Protein AF-D7J134-F1 (afdb_monomer_lite)

Radius of gyration: 15.85 Å; chains: 1; bounding box: 25×24×54 Å

pLDDT: mean 92.23, std 8.88, range [46.59, 97.62]

Foldseek 3Di:
DAWDADPNFTWDWDQDDEPQAGGIWIWGQDPVRATWIWGDDPPDIDTQDRGHHPVCVVVSVCCNRYCPPDNVVNVVVVVVVVCVVPVPPPD

Structure (mmCIF, N/CA/C/O backbone):
data_AF-D7J134-F1
#
_entry.id   AF-D7J134-F1
#
loop_
_atom_site.group_PDB
_atom_site.id
_atom_site.type_symbol
_atom_site.label_atom_id
_atom_site.label_alt_id
_atom_site.label_comp_id
_atom_site.label_asym_id
_atom_site.label_entity_id
_atom_site.label_seq_id
_atom_site.pdbx_PDB_ins_code
_atom_site.Cartn_x
_atom_site.Cartn_y
_atom_site.Cartn_z
_atom_site.occupancy
_atom_site.B_iso_or_equiv
_atom_site.auth_seq_id
_atom_site.auth_comp_id
_atom_site.auth_asym_id
_atom_site.auth_atom_id
_atom_site.pdbx_PDB_model_num
ATOM 1 N N . MET A 1 1 ? -10.886 -7.101 -4.087 1.00 84.44 1 MET A N 1
ATOM 2 C CA . MET A 1 1 ? -10.902 -6.499 -2.739 1.00 84.44 1 MET A CA 1
ATOM 3 C C . MET A 1 1 ? -11.479 -7.517 -1.772 1.00 84.44 1 MET A C 1
ATOM 5 O O . MET A 1 1 ? -12.399 -8.222 -2.168 1.00 84.44 1 MET A O 1
ATOM 9 N N . ILE A 1 2 ? -10.929 -7.631 -0.566 1.00 92.69 2 ILE A N 1
ATOM 10 C CA . ILE A 1 2 ? -11.447 -8.502 0.500 1.00 92.69 2 ILE A CA 1
ATOM 11 C C . ILE A 1 2 ? -11.589 -7.702 1.794 1.00 92.69 2 ILE A C 1
ATOM 13 O O . ILE A 1 2 ? -10.747 -6.848 2.071 1.00 92.69 2 ILE A O 1
ATOM 17 N N . CYS A 1 3 ? -12.625 -7.986 2.580 1.00 92.94 3 CYS A N 1
ATOM 18 C CA . CYS A 1 3 ? -12.737 -7.466 3.942 1.00 92.94 3 CYS A CA 1
ATOM 19 C C . CYS A 1 3 ? -11.709 -8.161 4.839 1.00 92.94 3 CYS A C 1
ATOM 21 O O . CYS A 1 3 ? -11.441 -9.355 4.680 1.00 92.94 3 CYS A O 1
ATOM 23 N N . ALA A 1 4 ? -11.129 -7.417 5.770 1.00 92.94 4 ALA A N 1
ATOM 24 C CA . ALA A 1 4 ? -10.098 -7.900 6.668 1.00 92.94 4 ALA A CA 1
ATOM 25 C C . ALA A 1 4 ? -10.210 -7.231 8.042 1.00 92.94 4 ALA A C 1
ATOM 27 O O . ALA A 1 4 ? -10.904 -6.233 8.227 1.00 92.94 4 ALA A O 1
ATOM 28 N N . VAL A 1 5 ? -9.473 -7.786 8.998 1.00 94.00 5 VAL A N 1
ATOM 29 C CA . VAL A 1 5 ? -9.117 -7.108 10.242 1.00 94.00 5 VAL A CA 1
ATOM 30 C C . VAL A 1 5 ? -7.599 -6.980 10.251 1.00 94.00 5 VAL A C 1
ATOM 32 O O . VAL A 1 5 ? -6.894 -7.942 9.926 1.00 94.00 5 VAL A O 1
ATOM 35 N N . TYR A 1 6 ? -7.090 -5.795 10.567 1.00 92.19 6 TYR A N 1
ATOM 36 C CA . TYR A 1 6 ? -5.656 -5.523 10.647 1.00 92.19 6 TYR A CA 1
ATOM 37 C C . TYR A 1 6 ? -5.356 -4.847 11.979 1.00 92.19 6 TYR A C 1
ATOM 39 O O . TYR A 1 6 ? -5.931 -3.810 12.271 1.00 92.19 6 TYR A O 1
ATOM 47 N N . ASN A 1 7 ? -4.532 -5.475 12.823 1.00 91.56 7 ASN A N 1
ATOM 48 C CA . ASN A 1 7 ? -4.242 -5.005 14.186 1.00 91.56 7 ASN A CA 1
ATOM 49 C C . ASN A 1 7 ? -5.498 -4.649 15.013 1.00 91.56 7 ASN A C 1
ATOM 51 O O . ASN A 1 7 ? -5.495 -3.711 15.800 1.00 91.56 7 ASN A O 1
ATOM 55 N N . GLY A 1 8 ? -6.594 -5.394 14.826 1.00 93.69 8 GLY A N 1
ATOM 56 C CA . GLY A 1 8 ? -7.872 -5.141 15.503 1.00 93.69 8 GLY A CA 1
ATOM 57 C C . GLY A 1 8 ? -8.759 -4.075 14.848 1.00 93.69 8 GLY A C 1
ATOM 58 O O . GLY A 1 8 ? -9.907 -3.930 15.257 1.00 93.69 8 GLY A O 1
ATOM 59 N N . MET A 1 9 ? -8.284 -3.387 13.808 1.00 95.19 9 MET A N 1
ATOM 60 C CA . MET A 1 9 ? -9.053 -2.394 13.058 1.00 95.19 9 MET A CA 1
ATOM 61 C C . MET A 1 9 ? -9.830 -3.022 11.895 1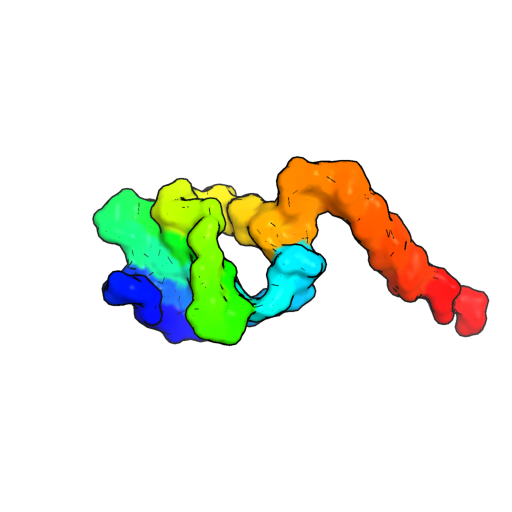.00 95.19 9 MET A C 1
ATOM 63 O O . MET A 1 9 ? -9.323 -3.950 11.246 1.00 95.19 9 MET A O 1
ATOM 67 N N . PRO A 1 10 ? -11.037 -2.514 11.585 1.00 95.62 10 PRO A N 1
ATOM 68 C CA . PRO A 1 10 ? -11.736 -2.872 10.362 1.00 95.62 10 PRO A CA 1
ATOM 69 C C . PRO A 1 10 ? -10.931 -2.388 9.156 1.00 95.62 10 PRO A C 1
ATOM 71 O O . PRO A 1 10 ? -10.498 -1.238 9.093 1.00 95.62 10 PRO A O 1
ATOM 74 N N . ALA A 1 11 ? -10.719 -3.278 8.194 1.00 96.19 11 ALA A N 1
ATOM 75 C CA . ALA A 1 11 ? -9.876 -2.994 7.049 1.00 96.19 11 ALA A CA 1
ATOM 76 C C . ALA A 1 11 ? -10.416 -3.639 5.774 1.00 96.19 11 ALA A C 1
ATOM 78 O O . ALA A 1 11 ? -11.194 -4.598 5.798 1.00 96.19 11 ALA A O 1
ATOM 79 N N . PHE A 1 12 ? -9.923 -3.168 4.637 1.00 95.69 12 PHE A N 1
ATOM 80 C CA . PHE A 1 12 ? -9.992 -3.918 3.392 1.00 95.69 12 PHE A CA 1
ATOM 81 C C . PHE A 1 12 ? -8.596 -4.109 2.810 1.00 95.69 12 PHE A C 1
ATOM 83 O O . PHE A 1 12 ? -7.668 -3.343 3.070 1.00 95.69 12 PHE A O 1
ATOM 90 N N . ARG A 1 13 ? -8.446 -5.162 2.003 1.00 95.88 13 ARG A N 1
ATOM 91 C CA . ARG A 1 13 ? -7.226 -5.416 1.236 1.00 95.88 13 ARG A CA 1
ATOM 92 C C . ARG A 1 13 ? -7.507 -5.467 -0.251 1.00 95.88 13 ARG A C 1
ATOM 94 O O . ARG A 1 13 ? -8.467 -6.103 -0.705 1.00 95.88 13 ARG A O 1
ATOM 101 N N . ILE A 1 14 ? -6.621 -4.853 -1.020 1.00 95.81 14 ILE A N 1
ATOM 102 C CA . ILE A 1 14 ? -6.629 -4.884 -2.481 1.00 95.81 14 ILE A CA 1
ATOM 103 C C . ILE A 1 14 ? -5.315 -5.502 -2.938 1.00 95.81 14 ILE A C 1
ATOM 105 O O . ILE A 1 14 ? -4.249 -5.100 -2.485 1.00 95.81 14 ILE A O 1
ATOM 109 N N . LYS A 1 15 ? -5.393 -6.511 -3.811 1.00 96.19 15 LYS A N 1
ATOM 110 C CA . LYS A 1 15 ? -4.206 -7.060 -4.467 1.00 96.19 15 LYS A CA 1
ATOM 111 C C . LYS A 1 15 ? -3.830 -6.137 -5.621 1.00 96.19 15 LYS A C 1
ATOM 113 O O . LYS A 1 15 ? -4.687 -5.864 -6.460 1.00 96.19 15 LYS A O 1
ATOM 118 N N . VAL A 1 16 ? -2.583 -5.690 -5.657 1.00 96.06 16 VAL A N 1
ATOM 119 C CA . VAL A 1 16 ? -2.041 -4.779 -6.671 1.00 96.06 16 VAL A CA 1
ATOM 120 C C . VAL A 1 16 ? -0.784 -5.373 -7.301 1.00 96.06 16 VAL A C 1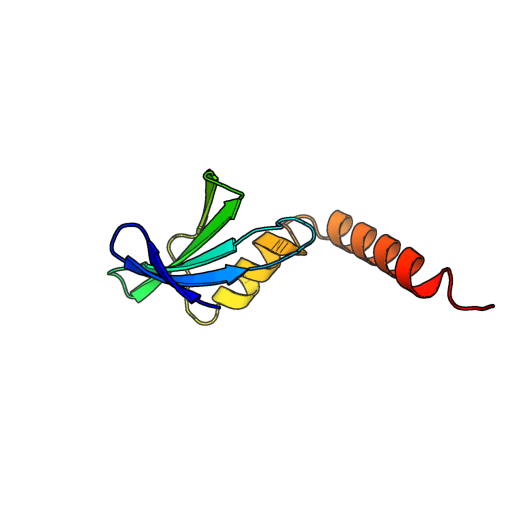
ATOM 122 O O . VAL A 1 16 ? -0.141 -6.256 -6.729 1.00 96.06 16 VAL A O 1
ATOM 125 N N . ASN A 1 17 ? -0.454 -4.890 -8.492 1.00 95.19 17 ASN A N 1
ATOM 126 C CA . ASN A 1 17 ? 0.762 -5.236 -9.219 1.00 95.19 17 ASN A CA 1
ATOM 127 C C . ASN A 1 17 ? 1.339 -3.959 -9.840 1.00 95.19 17 ASN A C 1
ATOM 129 O O . ASN A 1 17 ? 1.365 -3.831 -11.062 1.00 95.19 17 ASN A O 1
ATOM 133 N N . GLY A 1 18 ? 1.666 -2.994 -8.979 1.00 94.62 18 GLY A N 1
ATOM 134 C CA . GLY A 1 18 ? 2.278 -1.734 -9.383 1.00 94.62 18 GLY A CA 1
ATOM 135 C C . GLY A 1 18 ? 3.780 -1.888 -9.595 1.00 94.62 18 GLY A C 1
ATOM 136 O O . GLY A 1 18 ? 4.373 -2.904 -9.217 1.00 94.62 18 GLY A O 1
ATOM 137 N N . TRP A 1 19 ? 4.390 -0.874 -10.201 1.00 93.88 19 TRP A N 1
ATOM 138 C CA . TRP A 1 19 ? 5.826 -0.853 -10.473 1.00 93.88 19 TRP A CA 1
ATOM 139 C C . TRP A 1 19 ? 6.675 -0.961 -9.197 1.00 93.88 19 TRP A C 1
ATOM 141 O O . TRP A 1 19 ? 7.624 -1.747 -9.160 1.00 93.88 19 TRP A O 1
ATOM 151 N N . LEU A 1 20 ? 6.315 -0.222 -8.144 1.00 95.50 20 LEU A N 1
ATOM 152 C CA . LEU A 1 20 ? 7.061 -0.177 -6.882 1.00 95.50 20 LEU A CA 1
ATOM 153 C C . LEU A 1 20 ? 6.619 -1.261 -5.896 1.00 95.50 20 LEU A C 1
ATOM 155 O O . LEU A 1 20 ? 7.405 -1.685 -5.048 1.00 95.50 20 LEU A O 1
ATOM 159 N N . HIS A 1 21 ? 5.371 -1.730 -6.001 1.00 95.94 21 HIS A N 1
ATOM 160 C CA . HIS A 1 21 ? 4.833 -2.758 -5.112 1.00 95.94 21 HIS A CA 1
ATOM 161 C C . HIS A 1 21 ? 3.894 -3.736 -5.819 1.00 95.94 21 HIS A C 1
ATOM 163 O O . HIS A 1 21 ? 2.825 -3.373 -6.318 1.00 95.94 21 HIS A O 1
ATOM 169 N N . ALA A 1 22 ? 4.245 -5.020 -5.737 1.00 95.56 22 ALA A N 1
ATOM 170 C CA . ALA A 1 22 ? 3.375 -6.137 -6.077 1.00 95.56 22 ALA A CA 1
ATOM 171 C C . ALA A 1 22 ? 3.042 -6.935 -4.809 1.00 95.56 22 ALA A C 1
ATOM 173 O O . ALA A 1 22 ? 3.921 -7.472 -4.125 1.00 95.56 22 ALA A O 1
ATOM 174 N N . GLY A 1 23 ? 1.754 -7.025 -4.483 1.00 95.62 23 GLY A N 1
ATOM 175 C CA . GLY A 1 23 ? 1.308 -7.594 -3.217 1.00 95.62 23 GLY A CA 1
ATOM 176 C C . GLY A 1 23 ? -0.075 -7.103 -2.825 1.00 95.62 23 GLY A C 1
ATOM 177 O O . GLY A 1 23 ? -0.946 -6.930 -3.677 1.00 95.62 23 GLY A O 1
ATOM 178 N N . TYR A 1 24 ? -0.288 -6.896 -1.530 1.00 96.50 24 TYR A N 1
ATOM 179 C CA . TYR A 1 24 ? -1.522 -6.302 -1.027 1.00 96.50 24 TYR A CA 1
ATOM 180 C C . TYR A 1 24 ? -1.276 -4.888 -0.517 1.00 96.50 24 TYR A C 1
ATOM 182 O O . TYR A 1 24 ? -0.251 -4.617 0.102 1.00 96.50 24 TYR A O 1
ATOM 190 N N . VAL A 1 25 ? -2.252 -4.018 -0.743 1.00 97.50 25 VAL A N 1
ATOM 191 C CA . VAL A 1 25 ? -2.446 -2.778 0.007 1.00 97.50 25 VAL A CA 1
ATOM 192 C C . VAL A 1 25 ? -3.536 -3.059 1.033 1.00 97.50 25 VAL A C 1
ATOM 194 O O . VAL A 1 25 ? -4.603 -3.562 0.672 1.00 97.50 25 VAL A O 1
ATOM 197 N N . THR A 1 26 ? -3.258 -2.779 2.300 1.00 97.06 26 THR A N 1
ATOM 198 C CA . THR A 1 26 ? -4.230 -2.814 3.395 1.00 97.06 26 THR A CA 1
ATOM 199 C C . THR A 1 26 ? -4.574 -1.384 3.765 1.00 97.06 26 THR A C 1
ATOM 201 O O . THR A 1 26 ? -3.670 -0.591 4.011 1.00 97.06 26 THR A O 1
ATOM 204 N N . VAL A 1 27 ? -5.868 -1.082 3.805 1.00 97.06 27 VAL A N 1
ATOM 205 C CA . VAL A 1 27 ? -6.401 0.194 4.285 1.00 97.06 27 VAL A CA 1
ATOM 206 C C . VAL A 1 27 ? -7.257 -0.119 5.503 1.00 97.06 27 VAL A C 1
ATOM 208 O O . VAL A 1 27 ? -8.245 -0.849 5.381 1.00 97.06 27 VAL A O 1
ATOM 211 N N . ALA A 1 28 ? -6.842 0.360 6.670 1.00 96.88 28 ALA A N 1
ATOM 212 C CA . ALA A 1 28 ? -7.504 0.122 7.948 1.00 96.88 28 ALA A CA 1
ATOM 213 C C . ALA A 1 28 ? -8.055 1.435 8.505 1.00 96.88 28 ALA A C 1
ATOM 215 O O . ALA A 1 28 ? -7.368 2.445 8.455 1.00 96.88 28 ALA A O 1
ATOM 216 N N . LEU A 1 29 ? -9.285 1.433 9.015 1.00 96.31 29 LEU A N 1
ATOM 217 C CA . LEU A 1 29 ? -9.871 2.607 9.663 1.00 96.31 29 LEU A CA 1
ATOM 218 C C . LEU A 1 29 ? -9.466 2.616 11.140 1.00 96.31 29 LEU A C 1
ATOM 220 O O . LEU A 1 29 ? -9.820 1.691 11.880 1.00 96.31 29 LEU A O 1
ATOM 224 N N . ASN A 1 30 ? -8.729 3.645 11.553 1.00 92.5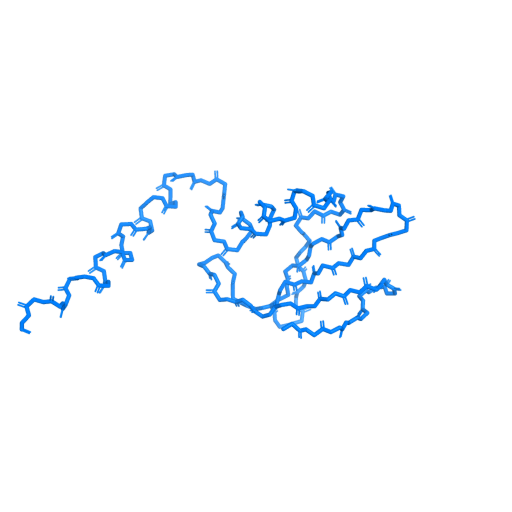6 30 ASN A N 1
ATOM 225 C CA . ASN A 1 30 ? -8.279 3.796 12.930 1.00 92.56 30 ASN A CA 1
ATOM 226 C C . ASN A 1 30 ? -9.368 4.415 13.826 1.00 92.56 30 ASN A C 1
ATOM 228 O O . ASN A 1 30 ? -10.440 4.822 13.376 1.00 92.56 30 ASN A O 1
ATOM 232 N N . GLY A 1 31 ? -9.105 4.465 15.133 1.00 88.25 31 GLY A N 1
ATOM 233 C CA . GLY A 1 31 ? -10.050 4.997 16.123 1.00 88.25 31 GLY A CA 1
ATOM 234 C C . GLY A 1 31 ? -10.244 6.520 16.090 1.00 88.25 31 GLY A C 1
ATOM 235 O O . GLY A 1 31 ? -11.080 7.024 16.836 1.00 88.25 31 GLY A O 1
ATOM 236 N N . SER A 1 32 ? -9.486 7.233 15.253 1.00 89.75 32 SER A N 1
ATOM 237 C CA . SER A 1 32 ? -9.445 8.698 15.157 1.00 89.75 32 SER A CA 1
ATOM 238 C C . SER A 1 32 ? -10.044 9.234 13.848 1.00 89.75 32 SER A C 1
ATOM 240 O O . SER A 1 32 ? -9.833 10.400 13.536 1.00 89.75 32 SER A O 1
ATOM 242 N N . ASP A 1 33 ? -10.792 8.407 13.106 1.00 89.31 33 ASP A N 1
ATOM 243 C CA . ASP A 1 33 ? -11.413 8.730 11.803 1.00 89.31 33 ASP A CA 1
ATOM 244 C C . ASP A 1 33 ? -10.422 8.943 10.640 1.00 89.31 33 ASP A C 1
ATOM 246 O O . ASP A 1 33 ? -10.758 9.532 9.614 1.00 89.31 33 ASP A O 1
ATOM 250 N N . TYR A 1 34 ? -9.202 8.412 10.766 1.00 95.50 34 TYR A N 1
ATOM 251 C CA . TYR A 1 34 ? -8.224 8.364 9.679 1.00 95.50 34 TYR A CA 1
ATOM 252 C C . TYR A 1 34 ? -7.993 6.933 9.199 1.00 95.50 34 TYR A C 1
ATOM 254 O O . TYR A 1 34 ? -8.273 5.952 9.896 1.00 95.50 34 TYR A O 1
ATOM 262 N N . TYR A 1 35 ? -7.437 6.812 7.998 1.00 97.38 35 TYR A N 1
ATOM 263 C CA . TYR A 1 35 ? -7.018 5.533 7.452 1.00 97.38 35 TYR A CA 1
ATOM 264 C C . TYR A 1 35 ? -5.518 5.304 7.637 1.00 97.38 35 TYR A C 1
ATOM 266 O O . TYR A 1 35 ? -4.703 6.160 7.299 1.00 97.38 35 TYR A O 1
ATOM 274 N N . GLU A 1 36 ? -5.158 4.101 8.074 1.00 97.31 36 GLU A N 1
ATOM 275 C CA . GLU A 1 36 ? -3.795 3.585 8.014 1.00 97.31 36 GLU A CA 1
ATOM 276 C C . GLU A 1 36 ? -3.597 2.793 6.719 1.00 97.31 36 GLU A C 1
ATOM 278 O O . GLU A 1 36 ? -4.369 1.880 6.398 1.00 97.31 36 GLU A O 1
ATOM 283 N N . VAL A 1 37 ? -2.53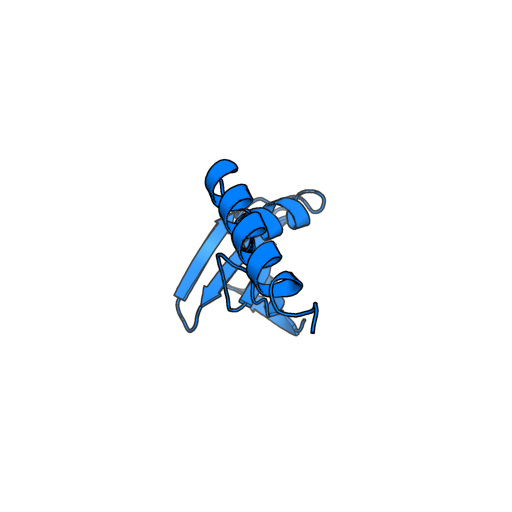6 3.116 5.981 1.00 97.62 37 VAL A N 1
ATOM 284 C CA . VAL A 1 37 ? -2.177 2.465 4.719 1.00 97.62 37 VAL A CA 1
ATOM 285 C C . VAL A 1 37 ? -0.890 1.670 4.896 1.00 97.62 37 VAL A C 1
ATOM 287 O O . VAL A 1 37 ? 0.164 2.208 5.238 1.00 97.62 37 VAL A O 1
ATOM 290 N N . CYS A 1 38 ? -0.964 0.371 4.611 1.00 96.94 38 CYS A N 1
ATOM 291 C CA . CYS A 1 38 ? 0.158 -0.553 4.727 1.00 96.94 38 CYS A CA 1
ATOM 292 C C . CYS A 1 38 ? 0.312 -1.423 3.472 1.00 96.94 38 CYS A C 1
ATOM 294 O O . CYS A 1 38 ? -0.660 -1.970 2.944 1.00 96.94 38 CYS A O 1
ATOM 296 N N . LEU A 1 39 ? 1.553 -1.593 3.016 1.00 97.00 39 LEU A N 1
ATOM 297 C CA . LEU A 1 39 ? 1.928 -2.509 1.946 1.00 97.00 39 LEU A CA 1
ATOM 298 C C . LEU A 1 39 ? 2.347 -3.854 2.542 1.00 97.00 39 LEU A C 1
ATOM 300 O O . LEU A 1 39 ? 3.255 -3.927 3.369 1.00 97.00 39 LEU A O 1
ATOM 304 N N . LEU A 1 40 ? 1.702 -4.931 2.100 1.00 93.81 40 LEU A N 1
ATOM 305 C CA . LEU A 1 40 ? 2.046 -6.298 2.479 1.00 93.81 40 LEU A CA 1
ATOM 306 C C . LEU A 1 40 ? 2.697 -7.026 1.305 1.00 93.81 40 LEU A C 1
ATOM 308 O O . LEU A 1 40 ? 2.079 -7.193 0.245 1.00 93.81 40 LEU A O 1
ATOM 312 N N . HIS A 1 41 ? 3.913 -7.519 1.527 1.00 86.88 41 HIS A N 1
ATOM 313 C CA . HIS A 1 41 ? 4.606 -8.438 0.630 1.00 86.88 41 HIS A CA 1
ATOM 314 C C . HIS A 1 41 ? 4.975 -9.712 1.400 1.00 86.88 41 HIS A C 1
ATOM 316 O O . HIS A 1 41 ? 5.879 -9.722 2.237 1.00 86.88 41 HIS A O 1
ATOM 322 N N . GLY A 1 42 ? 4.228 -10.794 1.162 1.00 83.25 42 GLY A N 1
ATOM 323 C CA . GLY A 1 42 ? 4.323 -12.000 1.987 1.00 83.25 42 GLY A CA 1
ATOM 324 C C . GLY A 1 42 ? 3.887 -11.720 3.428 1.00 83.25 42 GLY A C 1
ATOM 325 O O . GLY A 1 42 ? 2.743 -11.332 3.660 1.00 83.25 42 GLY A O 1
ATOM 326 N N . THR A 1 43 ? 4.792 -11.921 4.388 1.00 82.94 43 THR A N 1
ATOM 327 C CA . THR A 1 43 ? 4.574 -11.641 5.820 1.00 82.94 43 THR A CA 1
ATOM 328 C C . THR A 1 43 ? 5.085 -10.269 6.260 1.00 82.94 43 THR A C 1
ATOM 330 O O . THR A 1 43 ? 4.877 -9.891 7.410 1.00 82.94 43 THR A O 1
ATOM 333 N N . THR A 1 44 ? 5.772 -9.534 5.382 1.00 88.75 44 THR A N 1
ATOM 334 C CA . THR A 1 44 ? 6.364 -8.235 5.714 1.00 88.75 44 THR A CA 1
ATOM 335 C C . THR A 1 44 ? 5.352 -7.124 5.486 1.00 88.75 44 THR A C 1
ATOM 337 O O . THR A 1 44 ? 4.760 -7.032 4.408 1.00 88.75 44 THR A O 1
ATOM 340 N N . ALA A 1 45 ? 5.190 -6.280 6.503 1.00 91.75 45 ALA A N 1
ATOM 341 C CA . ALA A 1 45 ? 4.344 -5.099 6.488 1.00 91.75 45 ALA A CA 1
ATOM 342 C C . ALA A 1 45 ? 5.202 -3.831 6.466 1.00 91.75 45 ALA A C 1
ATOM 344 O O . ALA A 1 45 ? 6.084 -3.665 7.308 1.00 91.75 45 ALA A O 1
ATOM 345 N N . VAL A 1 46 ? 4.934 -2.942 5.510 1.00 94.88 46 VAL A N 1
ATOM 346 C CA . VAL A 1 46 ? 5.543 -1.610 5.415 1.00 94.88 46 VAL A CA 1
ATOM 347 C C . VAL A 1 46 ? 4.437 -0.575 5.575 1.00 94.88 46 VAL A C 1
ATOM 349 O O . VAL A 1 46 ? 3.492 -0.556 4.787 1.00 94.88 46 VAL A O 1
ATOM 352 N N . TYR A 1 47 ? 4.526 0.261 6.606 1.00 94.56 47 TYR A N 1
ATOM 353 C CA . TYR A 1 47 ? 3.570 1.345 6.834 1.00 94.56 47 TYR A CA 1
ATOM 354 C C . TYR A 1 47 ? 3.910 2.527 5.930 1.00 94.56 47 TYR A C 1
ATOM 356 O O . TYR A 1 47 ? 5.060 2.959 5.877 1.00 94.56 47 TYR A O 1
ATOM 364 N N . VAL A 1 48 ? 2.912 3.009 5.193 1.00 96.31 48 VAL A N 1
ATOM 365 C CA . VAL A 1 48 ? 3.042 4.154 4.283 1.00 96.31 48 VAL A CA 1
ATOM 366 C C . VAL A 1 48 ? 2.685 5.439 5.019 1.00 96.31 48 VAL A C 1
ATOM 368 O O . VAL A 1 48 ? 3.448 6.399 4.979 1.00 96.31 48 VAL A O 1
ATOM 371 N N . ASN A 1 49 ? 1.522 5.450 5.673 1.00 96.06 49 ASN A N 1
ATOM 372 C CA . ASN A 1 49 ? 1.021 6.548 6.492 1.00 96.06 49 ASN A CA 1
ATOM 373 C C . ASN A 1 49 ? -0.080 6.007 7.427 1.00 96.06 49 ASN A C 1
ATOM 375 O O . ASN A 1 49 ? -0.826 5.109 7.034 1.00 96.06 49 ASN A O 1
ATOM 379 N N . GLU A 1 50 ? -0.160 6.530 8.647 1.00 95.25 50 GLU A N 1
ATOM 380 C CA . GLU A 1 50 ? -1.128 6.144 9.683 1.00 95.25 50 GLU A CA 1
ATOM 381 C C . GLU A 1 50 ? -2.302 7.140 9.803 1.00 95.25 50 GLU A C 1
ATOM 383 O O . GLU A 1 50 ? -3.336 6.826 10.392 1.00 95.25 50 GLU A O 1
ATOM 388 N N . GLU A 1 51 ? -2.164 8.328 9.208 1.00 96.19 51 GLU A N 1
ATOM 389 C CA . GLU A 1 51 ? -3.149 9.409 9.242 1.00 96.19 51 GLU A CA 1
ATOM 390 C C . GLU A 1 51 ? -3.447 9.879 7.812 1.00 96.19 51 GLU A C 1
ATOM 392 O O . GLU A 1 51 ? -2.870 10.849 7.321 1.00 96.19 51 GLU A O 1
ATOM 397 N N . VAL A 1 52 ? -4.309 9.144 7.104 1.00 97.19 52 VAL A N 1
ATOM 398 C CA . VAL A 1 52 ? -4.722 9.477 5.730 1.00 97.19 52 VAL A CA 1
ATOM 399 C C . VAL A 1 52 ? -6.201 9.839 5.702 1.00 97.19 52 VAL A C 1
ATOM 401 O O . VAL A 1 52 ? -7.041 9.043 6.133 1.00 97.19 52 VAL A O 1
ATOM 404 N N . CYS A 1 53 ? -6.532 11.011 5.163 1.00 96.69 53 CYS A N 1
ATOM 405 C CA . CYS A 1 53 ? -7.918 11.407 4.924 1.00 96.69 53 CYS A CA 1
ATOM 406 C C . CYS A 1 53 ? -8.512 10.665 3.716 1.00 96.69 53 CYS A C 1
ATOM 408 O O . CYS A 1 53 ? -7.803 10.177 2.832 1.00 96.69 53 CYS A O 1
ATOM 410 N N . PHE A 1 54 ? -9.844 10.573 3.646 1.00 94.50 54 PHE A N 1
ATOM 411 C CA . PHE A 1 54 ? -10.517 9.825 2.574 1.00 94.50 54 PHE A CA 1
ATOM 412 C C . PHE A 1 54 ? -10.191 10.360 1.167 1.00 94.50 54 PHE A C 1
ATOM 414 O O . PHE A 1 54 ? -10.145 9.589 0.209 1.00 94.50 54 PHE A O 1
ATOM 421 N N . ASP A 1 55 ? -9.988 11.670 1.045 1.00 96.75 55 ASP A N 1
ATOM 422 C CA . ASP A 1 55 ? -9.679 12.390 -0.189 1.00 96.75 55 ASP A CA 1
ATOM 423 C C . ASP A 1 55 ? -8.203 12.270 -0.595 1.00 96.75 55 ASP A C 1
ATOM 425 O O . ASP A 1 55 ? -7.873 12.460 -1.763 1.00 96.75 55 ASP A O 1
ATOM 429 N N . GLU A 1 56 ? -7.333 11.860 0.328 1.00 97.44 56 GLU A N 1
ATOM 430 C CA . GLU A 1 56 ? -5.899 11.651 0.099 1.00 97.44 56 GLU A CA 1
ATOM 431 C C . GLU A 1 56 ? -5.549 10.191 -0.229 1.00 97.44 56 GLU A C 1
ATOM 433 O O . GLU A 1 56 ? -4.476 9.914 -0.771 1.00 97.44 56 GLU A O 1
ATOM 438 N N . LEU A 1 57 ? -6.441 9.240 0.082 1.00 96.12 57 LEU A N 1
ATOM 439 C CA . LEU A 1 57 ? -6.192 7.797 -0.054 1.00 96.12 57 LEU A CA 1
ATOM 440 C C . LEU A 1 57 ? -5.683 7.400 -1.442 1.00 96.12 57 LEU A C 1
ATOM 442 O O . LEU A 1 57 ? -4.750 6.603 -1.552 1.00 96.12 57 LEU A O 1
ATOM 446 N N . GLY A 1 58 ? -6.295 7.943 -2.497 1.00 96.31 58 GLY A N 1
ATOM 447 C CA . GLY A 1 58 ? -5.906 7.651 -3.876 1.00 96.31 58 GLY A CA 1
ATOM 448 C C . GLY A 1 58 ? -4.461 8.055 -4.156 1.00 96.31 58 GLY A C 1
ATOM 449 O O . GLY A 1 58 ? -3.674 7.232 -4.620 1.00 96.31 58 GLY A O 1
ATOM 450 N N . ASP A 1 59 ? -4.101 9.285 -3.792 1.00 97.00 59 ASP A N 1
ATOM 451 C CA . ASP A 1 59 ? -2.770 9.848 -4.020 1.00 97.00 59 ASP A CA 1
ATOM 452 C C . ASP A 1 59 ? -1.693 9.147 -3.186 1.00 97.00 59 ASP A C 1
ATOM 454 O O . ASP A 1 59 ? -0.588 8.902 -3.675 1.00 97.00 59 ASP A O 1
ATOM 458 N N . VAL A 1 60 ? -1.998 8.806 -1.929 1.00 97.44 60 VAL A N 1
ATOM 459 C CA . VAL A 1 60 ? -1.081 8.062 -1.052 1.00 97.44 60 VAL A CA 1
ATOM 460 C C . VAL A 1 60 ? -0.800 6.674 -1.625 1.00 97.44 60 VAL A C 1
ATOM 462 O O . VAL A 1 60 ? 0.360 6.263 -1.690 1.00 97.44 60 VAL A O 1
ATOM 465 N N . ILE A 1 61 ? -1.837 5.961 -2.070 1.00 97.19 61 ILE A N 1
ATOM 466 C CA . ILE A 1 61 ? -1.686 4.618 -2.639 1.00 97.19 61 ILE A CA 1
ATOM 467 C C . ILE A 1 61 ? -0.949 4.678 -3.979 1.00 97.19 61 ILE A C 1
ATOM 469 O O . ILE A 1 61 ? 0.011 3.931 -4.153 1.00 97.19 61 ILE A O 1
ATOM 473 N N . ASP A 1 62 ? -1.343 5.568 -4.895 1.00 96.62 62 ASP A N 1
ATOM 474 C CA . ASP A 1 62 ? -0.701 5.731 -6.208 1.00 96.62 62 ASP A CA 1
ATOM 475 C C . ASP A 1 62 ? 0.798 6.020 -6.066 1.00 96.62 62 ASP A C 1
ATOM 477 O O . ASP A 1 62 ? 1.641 5.359 -6.679 1.00 96.62 62 ASP A O 1
ATOM 481 N N . ARG A 1 63 ? 1.153 6.933 -5.155 1.00 96.88 63 ARG A N 1
ATOM 482 C CA . ARG A 1 63 ? 2.550 7.241 -4.845 1.00 96.88 63 ARG A CA 1
ATOM 483 C C . ARG A 1 63 ? 3.300 6.040 -4.282 1.00 96.88 63 ARG A C 1
ATOM 485 O O . ARG A 1 63 ? 4.451 5.828 -4.651 1.00 96.88 63 ARG A O 1
ATOM 492 N N . ALA A 1 64 ? 2.674 5.269 -3.399 1.00 96.75 64 ALA A N 1
ATOM 493 C CA . ALA A 1 64 ? 3.325 4.145 -2.737 1.00 96.75 64 ALA A CA 1
ATOM 494 C C . ALA A 1 64 ? 3.549 2.938 -3.661 1.00 96.75 64 ALA A C 1
ATOM 496 O O . ALA A 1 64 ? 4.513 2.201 -3.459 1.00 96.75 64 ALA A O 1
ATOM 497 N N . ILE A 1 65 ? 2.672 2.713 -4.646 1.00 96.56 65 ILE A N 1
ATOM 498 C CA . ILE A 1 65 ? 2.720 1.499 -5.478 1.00 96.56 65 ILE A CA 1
ATOM 499 C C . ILE A 1 65 ? 3.222 1.736 -6.902 1.00 96.56 65 ILE A C 1
ATOM 501 O O . ILE A 1 65 ? 3.695 0.783 -7.518 1.00 96.56 65 ILE A O 1
ATOM 505 N N . GLU A 1 66 ? 3.122 2.963 -7.418 1.00 94.88 66 GLU A N 1
ATOM 506 C CA . GLU A 1 66 ? 3.401 3.273 -8.822 1.00 94.88 66 GLU A CA 1
ATOM 507 C C . GLU A 1 66 ? 4.343 4.471 -8.965 1.00 94.88 66 GLU A C 1
ATOM 509 O O . GLU A 1 66 ? 5.443 4.318 -9.474 1.00 94.88 66 GLU A O 1
ATOM 514 N N . LYS A 1 67 ? 3.952 5.666 -8.512 1.00 93.19 67 LYS A N 1
ATOM 515 C CA . LYS A 1 67 ? 4.666 6.901 -8.880 1.00 93.19 67 LYS A CA 1
ATOM 516 C C . LYS A 1 67 ? 5.974 7.126 -8.115 1.00 93.19 67 LYS A C 1
ATOM 518 O O . LYS A 1 67 ? 6.917 7.686 -8.667 1.00 93.19 67 LYS A O 1
ATOM 523 N N . GLY A 1 68 ? 6.028 6.742 -6.842 1.00 92.69 68 GLY A N 1
ATOM 524 C CA . GLY A 1 68 ? 7.149 7.064 -5.960 1.00 92.69 68 GLY A CA 1
ATOM 525 C C . GLY A 1 68 ? 7.285 8.566 -5.696 1.00 92.69 68 GLY A C 1
ATOM 526 O O . GLY A 1 68 ? 6.375 9.359 -5.948 1.00 92.69 68 GLY A O 1
ATOM 527 N N . THR A 1 69 ? 8.427 8.973 -5.146 1.00 92.69 69 THR A N 1
ATOM 528 C CA . THR A 1 69 ? 8.728 10.383 -4.835 1.00 92.69 69 THR A CA 1
ATOM 529 C C . THR A 1 69 ? 9.638 11.056 -5.864 1.00 92.69 69 THR A C 1
ATOM 531 O O . THR A 1 69 ? 9.714 12.284 -5.873 1.00 92.69 69 THR A O 1
ATOM 534 N N . ASP A 1 70 ? 10.290 10.289 -6.746 1.00 94.75 70 ASP A N 1
ATOM 535 C CA . ASP A 1 70 ? 11.141 10.806 -7.823 1.00 94.75 70 ASP A CA 1
ATOM 536 C C . ASP A 1 70 ? 10.382 10.840 -9.159 1.00 94.75 70 ASP A C 1
ATOM 538 O O . ASP A 1 70 ? 10.166 9.829 -9.830 1.00 94.75 70 ASP A O 1
ATOM 542 N N . GLU A 1 71 ? 9.988 12.044 -9.575 1.00 93.19 71 GLU A N 1
ATOM 543 C CA . GLU A 1 71 ? 9.244 12.252 -10.818 1.00 93.19 71 GLU A CA 1
ATOM 544 C C . GLU A 1 71 ? 10.067 11.922 -12.076 1.00 93.19 71 GLU A C 1
ATOM 546 O O . GLU A 1 71 ? 9.503 11.511 -13.094 1.00 93.19 71 GLU A O 1
ATOM 551 N N . ASN A 1 72 ? 11.391 12.093 -12.035 1.00 95.50 72 ASN A N 1
ATOM 552 C CA . ASN A 1 72 ? 12.251 11.814 -13.184 1.00 95.50 72 ASN A CA 1
ATOM 553 C C . ASN A 1 72 ? 12.417 10.308 -13.382 1.00 95.50 72 ASN A C 1
ATOM 555 O O . ASN A 1 72 ? 12.380 9.831 -14.520 1.00 95.50 72 ASN A O 1
ATOM 559 N N . GLU A 1 73 ? 12.560 9.560 -12.287 1.00 94.88 73 GLU A N 1
ATOM 560 C CA . GLU A 1 73 ? 12.591 8.100 -12.330 1.00 94.88 73 GLU A CA 1
ATOM 561 C C . GLU A 1 73 ? 11.269 7.544 -12.869 1.00 94.88 73 GLU A C 1
ATOM 563 O O . GLU A 1 73 ? 11.273 6.740 -13.806 1.00 94.88 73 GLU A O 1
ATOM 568 N N . TYR A 1 74 ? 10.144 8.065 -12.372 1.00 94.56 74 TYR A N 1
ATOM 569 C CA . TYR A 1 74 ? 8.819 7.680 -12.846 1.00 94.56 74 TYR A CA 1
ATOM 570 C C . TYR A 1 74 ? 8.625 7.953 -14.344 1.00 94.56 74 TYR A C 1
ATOM 572 O O . TYR A 1 74 ? 8.216 7.065 -15.093 1.00 94.56 74 TYR A O 1
ATOM 580 N N . LYS A 1 75 ? 8.992 9.147 -14.834 1.00 95.38 75 LYS A N 1
ATOM 581 C CA . LYS A 1 75 ? 8.905 9.476 -16.271 1.00 95.38 75 LYS A CA 1
ATOM 582 C C . LYS A 1 75 ? 9.729 8.521 -17.130 1.00 95.38 75 LYS A C 1
ATOM 584 O O . LYS A 1 75 ? 9.237 8.035 -18.150 1.00 95.38 75 LYS A O 1
ATOM 589 N N . LYS A 1 76 ? 10.956 8.214 -16.703 1.00 95.06 76 LYS A N 1
ATOM 590 C CA . LYS A 1 76 ? 11.836 7.275 -17.404 1.00 95.06 76 LYS A CA 1
ATOM 591 C C . LYS A 1 76 ? 11.232 5.871 -17.454 1.00 95.06 76 LYS A C 1
ATOM 593 O O . LYS A 1 76 ? 11.280 5.226 -18.502 1.00 95.06 76 LYS A O 1
ATOM 598 N N . PHE A 1 77 ? 10.638 5.406 -16.356 1.00 93.06 77 PHE A N 1
ATOM 599 C CA . PHE A 1 77 ? 9.911 4.139 -16.327 1.00 93.06 77 PHE A CA 1
ATOM 600 C C . PHE A 1 77 ? 8.734 4.140 -17.316 1.00 93.06 77 PHE A C 1
ATOM 602 O O . PHE A 1 77 ? 8.615 3.218 -18.127 1.00 93.06 77 PHE A O 1
ATOM 609 N N . CYS A 1 78 ? 7.910 5.194 -17.332 1.00 92.88 78 CYS A N 1
ATOM 610 C CA . CYS A 1 78 ? 6.789 5.305 -18.269 1.00 92.88 78 CYS A CA 1
ATOM 611 C C . CYS A 1 78 ? 7.238 5.250 -19.738 1.00 92.88 78 CYS A C 1
ATOM 613 O O . CYS A 1 78 ? 6.592 4.594 -20.557 1.00 92.88 78 CYS A O 1
ATOM 615 N N . GLU A 1 79 ? 8.345 5.908 -20.092 1.00 94.69 79 GLU A N 1
ATOM 616 C CA . GLU A 1 79 ? 8.910 5.854 -21.446 1.00 94.69 79 GLU A CA 1
ATOM 617 C C . GLU A 1 79 ? 9.358 4.438 -21.828 1.00 94.69 79 GLU A C 1
ATOM 619 O O . GLU A 1 79 ? 9.073 3.979 -22.937 1.00 94.69 79 GLU A O 1
ATOM 624 N N . GLN A 1 80 ? 9.992 3.714 -20.901 1.00 92.56 80 GLN A N 1
ATOM 625 C CA . GLN A 1 80 ? 10.385 2.317 -21.106 1.00 92.56 80 GLN A CA 1
ATOM 626 C C . GLN A 1 80 ? 9.168 1.407 -21.304 1.00 92.56 80 GLN A C 1
ATOM 628 O O . GLN A 1 80 ? 9.144 0.614 -22.246 1.00 92.56 80 GLN A O 1
ATOM 633 N N . GLN A 1 81 ? 8.130 1.548 -20.471 1.00 91.69 81 GLN A N 1
ATOM 634 C CA . GLN A 1 81 ? 6.885 0.789 -20.624 1.00 91.69 81 GLN A CA 1
ATOM 635 C C . GLN A 1 81 ? 6.193 1.103 -21.950 1.00 91.69 81 GLN A C 1
ATOM 637 O O . GLN A 1 81 ? 5.741 0.198 -22.651 1.00 91.69 81 GLN A O 1
ATOM 642 N N . ARG A 1 82 ? 6.167 2.377 -22.354 1.00 92.06 82 ARG A N 1
ATOM 643 C CA . ARG A 1 82 ? 5.635 2.791 -23.654 1.00 92.06 82 ARG A CA 1
ATOM 644 C C . ARG A 1 82 ? 6.409 2.138 -24.804 1.00 92.06 82 ARG A C 1
ATOM 646 O O . ARG A 1 82 ? 5.790 1.618 -25.729 1.00 92.06 82 ARG A O 1
ATOM 653 N N . ALA A 1 83 ? 7.739 2.115 -24.746 1.00 93.25 83 ALA A N 1
ATOM 654 C CA . ALA A 1 83 ? 8.557 1.447 -25.755 1.00 93.25 83 ALA A CA 1
ATOM 655 C C . ALA A 1 83 ? 8.295 -0.070 -25.811 1.00 93.25 83 ALA A C 1
ATOM 657 O O . ALA A 1 83 ? 8.195 -0.619 -26.902 1.00 93.25 83 ALA A O 1
ATOM 658 N N . LEU A 1 84 ? 8.111 -0.743 -24.671 1.00 90.25 84 LEU A N 1
ATOM 659 C CA . LEU A 1 84 ? 7.765 -2.171 -24.620 1.00 90.25 84 LEU A CA 1
ATOM 660 C C . LEU A 1 84 ? 6.377 -2.460 -25.213 1.00 90.25 84 LEU A C 1
ATOM 662 O O . LEU A 1 84 ? 6.221 -3.391 -26.001 1.00 90.25 84 LEU A O 1
ATOM 666 N N . LEU A 1 85 ? 5.372 -1.653 -24.861 1.00 88.69 85 LEU A N 1
ATOM 667 C CA . LEU A 1 85 ? 3.984 -1.851 -25.291 1.00 88.69 85 LEU A CA 1
ATOM 668 C C . LEU A 1 85 ? 3.774 -1.566 -26.784 1.00 88.69 85 LEU A C 1
ATOM 670 O O . LEU A 1 85 ? 2.969 -2.239 -27.432 1.00 88.69 85 LE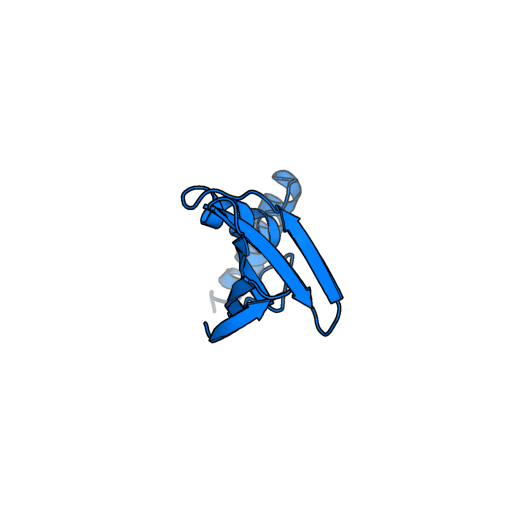U A O 1
ATOM 674 N N . PHE A 1 86 ? 4.484 -0.577 -27.334 1.00 88.19 86 PHE A N 1
ATOM 675 C CA . PHE A 1 86 ? 4.285 -0.110 -28.711 1.00 88.19 86 PHE A CA 1
ATOM 676 C C . PHE A 1 86 ? 5.441 -0.450 -29.665 1.00 88.19 86 PHE A C 1
ATOM 678 O O . PHE A 1 86 ? 5.266 -0.365 -30.877 1.00 88.19 86 PHE A O 1
ATOM 685 N N . GLY A 1 87 ? 6.598 -0.882 -29.159 1.00 72.94 87 GLY A N 1
ATOM 686 C CA . GLY A 1 87 ? 7.791 -1.180 -29.962 1.00 72.94 87 GLY A CA 1
ATOM 687 C C . GLY A 1 87 ? 7.744 -2.500 -30.738 1.00 72.94 87 GLY A C 1
ATOM 688 O O . GLY A 1 87 ? 8.611 -2.732 -31.572 1.00 72.94 87 GLY A O 1
ATOM 689 N N . GLY A 1 88 ? 6.737 -3.351 -30.495 1.00 63.72 88 GLY A N 1
ATOM 690 C CA . GLY A 1 88 ? 6.551 -4.649 -31.164 1.00 63.72 88 GLY A CA 1
ATOM 691 C C . GLY A 1 88 ? 5.244 -4.811 -31.956 1.00 63.72 88 GLY A C 1
ATOM 692 O O . GLY A 1 88 ? 4.948 -5.915 -32.401 1.00 63.72 88 GLY A O 1
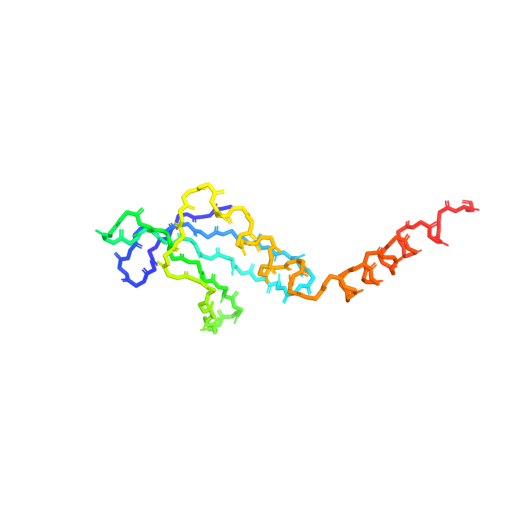ATOM 693 N N . ARG A 1 89 ? 4.437 -3.753 -32.130 1.00 57.53 89 ARG A N 1
ATOM 694 C CA . ARG A 1 89 ? 3.161 -3.782 -32.883 1.00 57.53 89 ARG A CA 1
ATOM 695 C C . ARG A 1 89 ? 3.188 -2.824 -34.080 1.00 57.53 89 ARG A C 1
ATOM 697 O O . ARG A 1 89 ? 2.412 -1.880 -34.150 1.00 57.53 89 ARG A O 1
ATOM 704 N N . LEU A 1 90 ? 4.101 -3.080 -35.015 1.00 53.31 90 LEU A N 1
ATOM 705 C CA . LEU A 1 90 ? 4.106 -2.502 -36.369 1.00 53.31 90 LEU A CA 1
ATOM 706 C C . LEU A 1 90 ? 4.567 -3.534 -37.423 1.00 53.31 90 LEU A C 1
ATOM 708 O O . LEU A 1 90 ? 5.208 -3.170 -38.405 1.00 53.31 90 LEU A O 1
ATOM 712 N N . THR A 1 91 ? 4.263 -4.820 -37.220 1.00 46.59 91 THR A N 1
ATOM 713 C CA . THR A 1 91 ? 4.390 -5.854 -38.264 1.00 46.59 91 THR A CA 1
ATOM 714 C C . THR A 1 91 ? 3.023 -6.370 -38.654 1.00 46.59 91 THR A C 1
ATOM 716 O O . THR A 1 91 ? 2.297 -6.772 -37.713 1.00 46.59 91 THR A O 1
#

Sequence (91 aa):
MICAVYNGMPAFRIKVNGWLHAGYVTVALNGSDYYEVCLLHGTTAVYVNEEVCFDELGDVIDRAIEKGTDENEYKKFCEQQRALLFGGRLT

Secondary structure (DSSP, 8-state):
-EEEEETTEEEEEEEEE-SS-EEEEEEEE-TTS-EEEEEEETTEEEEEEEEE-TTTHHHHHHIIIII-S-HHHHHHHHHHHHHHHHTT---